Protein AF-A0A3D6ETY2-F1 (afdb_monomer)

Secondary structure (DSSP, 8-state):
---TTEEEEE--SHHHHHHHHHHHHTT-EEEEE-----------

Nearest PDB structures (foldseek):
  1m32-assembly3_E  TM=7.413E-01  e=6.754E-01  Salmonella enterica subsp. enterica serovar Typhimurium
  1b6r-assembly1_A-2  TM=6.641E-01  e=6.301E-01  Escherichia coli
  1b6s-assembly1_A  TM=6.696E-01  e=7.239E-01  Escherichia coli
  3ffr-assembly1_A-2  TM=7.479E-01  e=1.177E+00  Cytophaga hutchinsonii ATCC 33406
  8dp2-assembly1_A  TM=7.985E-01  e=2.525E+00  Pseudomonas aeruginosa PAO1

Foldseek 3Di:
DPPPQEAEQEADDPVSVVVQVVCVVVVGHYDYHYPPPCVVPDPD

Radius of gyration: 13.73 Å; Cα contacts (8 Å, |Δi|>4): 45; chains: 1; bounding box: 48×14×26 Å

pLDDT: mean 80.81, std 17.97, range [43.16, 97.06]

Structure (mmCIF, N/CA/C/O backbone):
data_AF-A0A3D6ETY2-F1
#
_entry.id   AF-A0A3D6ETY2-F1
#
loop_
_atom_site.group_PDB
_atom_site.id
_atom_site.type_symbol
_atom_site.label_atom_id
_atom_site.label_alt_id
_atom_site.label_comp_id
_atom_site.label_asym_id
_atom_site.label_entity_id
_atom_site.label_seq_id
_atom_site.pdbx_PDB_ins_code
_atom_site.Cartn_x
_atom_site.Cartn_y
_atom_site.Cartn_z
_atom_site.occupancy
_atom_site.B_iso_or_equiv
_atom_site.auth_seq_id
_atom_site.auth_comp_id
_atom_site.auth_asym_id
_atom_site.auth_atom_id
_atom_site.pdbx_PDB_model_num
ATOM 1 N N . MET A 1 1 ? -18.772 -9.338 -9.900 1.00 43.16 1 MET A N 1
ATOM 2 C CA . MET A 1 1 ? -18.703 -8.282 -8.865 1.00 43.16 1 MET A CA 1
ATOM 3 C C . MET A 1 1 ? -17.343 -7.608 -8.962 1.00 43.16 1 MET A C 1
ATOM 5 O O . MET A 1 1 ? -16.356 -8.174 -8.512 1.00 43.16 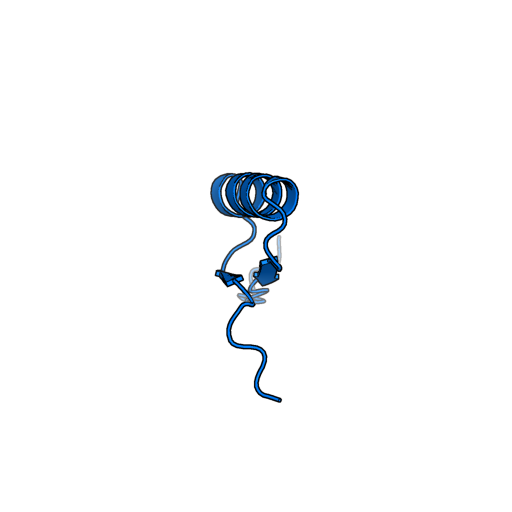1 MET A O 1
ATOM 9 N N . THR A 1 2 ? -17.262 -6.465 -9.640 1.00 51.22 2 THR A N 1
ATOM 10 C CA . THR A 1 2 ? -16.016 -5.700 -9.792 1.00 51.22 2 THR A CA 1
ATOM 11 C C . THR A 1 2 ? -15.686 -5.014 -8.472 1.00 51.22 2 THR A C 1
ATOM 13 O O . THR A 1 2 ? -16.408 -4.132 -8.015 1.00 51.22 2 THR A O 1
ATOM 16 N N . ASN A 1 3 ? -14.623 -5.479 -7.822 1.00 57.00 3 ASN A N 1
ATOM 17 C CA . ASN A 1 3 ? -14.164 -4.992 -6.529 1.00 57.00 3 ASN A CA 1
ATOM 18 C C . ASN A 1 3 ? -13.477 -3.622 -6.716 1.00 57.00 3 ASN A C 1
ATOM 20 O O . ASN A 1 3 ? -12.270 -3.548 -6.918 1.00 57.00 3 ASN A O 1
ATOM 24 N N . LEU A 1 4 ? -14.258 -2.534 -6.727 1.00 64.00 4 LEU A N 1
ATOM 25 C CA . LEU A 1 4 ? -13.766 -1.161 -6.941 1.00 64.00 4 LEU A CA 1
ATOM 26 C C . LEU A 1 4 ? -13.003 -0.563 -5.736 1.00 64.00 4 LEU A C 1
ATOM 28 O O . LEU A 1 4 ? -12.561 0.578 -5.810 1.00 64.00 4 LEU A O 1
ATOM 32 N N . ASN A 1 5 ? -12.831 -1.307 -4.638 1.00 80.25 5 ASN A N 1
ATOM 33 C CA . ASN A 1 5 ? -12.274 -0.790 -3.380 1.00 80.25 5 ASN A CA 1
ATOM 34 C C . ASN A 1 5 ? -10.829 -1.237 -3.100 1.00 80.25 5 ASN A C 1
ATOM 36 O O . ASN A 1 5 ? -10.360 -1.117 -1.966 1.00 80.25 5 ASN A O 1
ATOM 40 N N . ASN A 1 6 ? -10.123 -1.745 -4.110 1.00 89.62 6 ASN A N 1
ATOM 41 C CA . ASN A 1 6 ? -8.714 -2.096 -3.977 1.00 89.62 6 ASN A CA 1
ATOM 42 C C . ASN A 1 6 ? -7.828 -0.893 -4.314 1.00 89.62 6 ASN A C 1
ATOM 44 O O . ASN A 1 6 ? -7.879 -0.352 -5.418 1.00 89.62 6 ASN A O 1
ATOM 48 N N . ILE A 1 7 ? -6.989 -0.497 -3.361 1.00 93.00 7 ILE A N 1
ATOM 49 C CA . ILE A 1 7 ? -6.000 0.566 -3.521 1.00 93.00 7 ILE A CA 1
ATOM 50 C C . ILE A 1 7 ? -4.672 -0.076 -3.924 1.00 93.00 7 ILE A C 1
ATOM 52 O O . ILE A 1 7 ? -4.104 -0.870 -3.175 1.00 93.00 7 ILE A O 1
ATOM 56 N N . TYR A 1 8 ? -4.149 0.280 -5.093 1.00 93.12 8 TYR A N 1
ATOM 57 C CA . TYR A 1 8 ? -2.850 -0.201 -5.561 1.00 93.12 8 TYR A CA 1
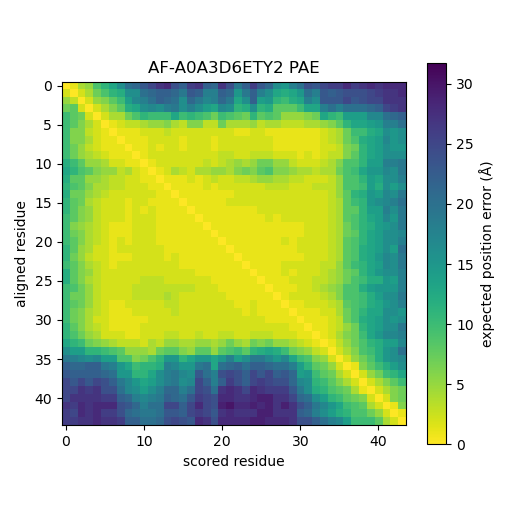ATOM 58 C C . TYR A 1 8 ? -1.796 0.888 -5.381 1.00 93.12 8 TYR A C 1
ATOM 60 O O . TYR A 1 8 ? -1.960 2.005 -5.866 1.00 93.12 8 TYR A O 1
ATOM 68 N N . ILE A 1 9 ? -0.708 0.564 -4.686 1.00 92.75 9 ILE A N 1
ATOM 69 C CA . ILE A 1 9 ? 0.433 1.465 -4.497 1.00 92.75 9 ILE A CA 1
ATOM 70 C C . ILE A 1 9 ? 1.583 0.945 -5.348 1.00 92.75 9 ILE A C 1
ATOM 72 O O . ILE A 1 9 ? 2.097 -0.141 -5.089 1.00 92.75 9 ILE A O 1
ATOM 76 N N . ILE A 1 10 ? 1.998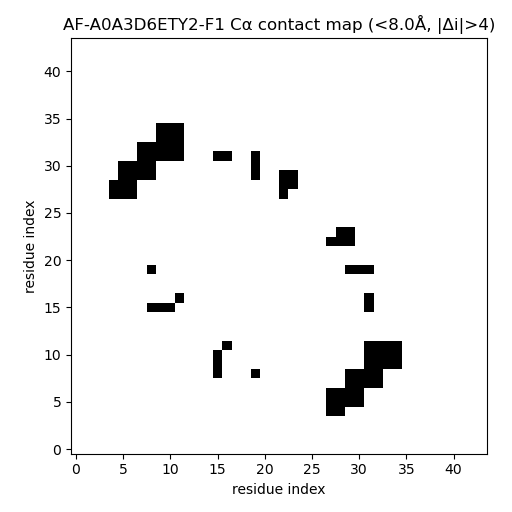 1.718 -6.348 1.00 91.44 10 ILE A N 1
ATOM 77 C CA . 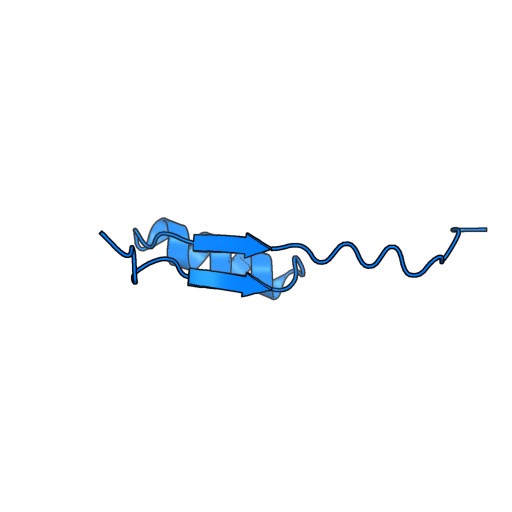ILE A 1 10 ? 3.133 1.370 -7.204 1.00 91.44 10 ILE A CA 1
ATOM 78 C C . ILE A 1 10 ? 4.422 1.913 -6.577 1.00 91.44 10 ILE A C 1
ATOM 80 O O . ILE A 1 10 ? 4.549 3.114 -6.347 1.00 91.44 10 ILE A O 1
ATOM 84 N N . GLY A 1 11 ? 5.382 1.026 -6.308 1.00 86.56 11 GLY A N 1
ATOM 85 C CA . GLY A 1 11 ? 6.684 1.363 -5.728 1.00 86.56 11 GLY A CA 1
ATOM 86 C C . GLY A 1 11 ? 6.797 1.036 -4.234 1.00 86.56 11 GLY A C 1
ATOM 87 O O . GLY A 1 11 ? 6.057 1.538 -3.393 1.00 86.56 11 GLY A O 1
ATOM 88 N N . ALA A 1 12 ? 7.790 0.212 -3.884 1.00 86.62 12 ALA A N 1
ATOM 89 C CA . ALA A 1 12 ? 8.034 -0.263 -2.517 1.00 86.62 12 ALA A CA 1
ATOM 90 C C . ALA A 1 12 ? 9.117 0.543 -1.771 1.00 86.62 12 ALA A C 1
ATOM 92 O O . ALA A 1 12 ? 9.918 -0.027 -1.024 1.00 86.62 12 ALA A O 1
ATOM 93 N N . GLY A 1 13 ? 9.164 1.859 -1.996 1.00 88.12 13 GLY A N 1
ATOM 94 C CA . GLY A 1 13 ? 10.019 2.777 -1.237 1.00 88.12 13 GLY A CA 1
ATOM 95 C C . GLY A 1 13 ? 9.520 2.985 0.198 1.00 88.12 13 GLY A C 1
ATOM 96 O O . GLY A 1 13 ? 8.462 2.479 0.578 1.00 88.12 13 GLY A O 1
ATOM 97 N N . ALA A 1 14 ? 10.259 3.759 0.997 1.00 93.06 14 ALA A N 1
ATOM 98 C CA . ALA A 1 14 ? 9.888 4.052 2.387 1.00 93.06 14 ALA A CA 1
ATOM 99 C C . ALA A 1 14 ? 8.465 4.636 2.503 1.00 93.06 14 ALA A C 1
ATOM 101 O O . ALA A 1 14 ? 7.666 4.174 3.316 1.00 93.06 14 ALA A O 1
ATOM 102 N N . ILE A 1 15 ? 8.124 5.578 1.618 1.00 93.25 15 ILE A N 1
ATOM 103 C CA . ILE A 1 15 ? 6.810 6.236 1.577 1.00 93.25 15 ILE A CA 1
ATOM 104 C C . ILE A 1 15 ? 5.708 5.249 1.175 1.00 93.25 15 ILE A C 1
ATOM 106 O O . ILE A 1 15 ? 4.684 5.165 1.847 1.00 93.25 15 ILE A O 1
ATOM 110 N N . GLY A 1 16 ? 5.930 4.456 0.120 1.00 93.38 16 GLY A N 1
ATOM 111 C CA . GLY A 1 16 ? 4.944 3.481 -0.359 1.00 93.38 16 GLY A CA 1
ATOM 112 C C . GLY A 1 16 ? 4.604 2.435 0.703 1.00 93.38 16 GLY A C 1
ATOM 113 O O . GLY A 1 16 ? 3.434 2.126 0.924 1.00 93.38 16 GLY A O 1
ATOM 114 N N . LYS A 1 17 ? 5.615 1.954 1.436 1.00 94.19 17 LYS A N 1
ATOM 115 C CA . LYS A 1 17 ? 5.421 1.032 2.563 1.00 94.19 17 LYS A CA 1
ATOM 116 C C . LYS A 1 17 ? 4.668 1.685 3.723 1.00 94.19 17 LYS A C 1
ATOM 118 O O . LYS A 1 17 ? 3.731 1.080 4.238 1.00 94.19 17 LYS A O 1
ATOM 123 N N . ALA A 1 18 ? 5.042 2.903 4.118 1.00 96.81 18 ALA A N 1
ATOM 124 C CA . ALA A 1 18 ? 4.363 3.621 5.198 1.00 96.81 18 ALA A CA 1
ATOM 125 C C . ALA A 1 18 ? 2.878 3.861 4.878 1.00 96.81 18 ALA A C 1
ATOM 127 O O . ALA A 1 18 ? 2.012 3.601 5.714 1.00 96.81 18 ALA A O 1
ATOM 128 N N . LEU A 1 19 ? 2.575 4.272 3.644 1.00 95.81 19 LEU A N 1
ATOM 129 C CA . LEU A 1 19 ? 1.207 4.477 3.177 1.00 95.81 19 LEU A CA 1
ATOM 130 C C . LEU A 1 19 ? 0.411 3.166 3.131 1.00 95.81 19 LEU A C 1
ATOM 132 O O . LEU A 1 19 ? -0.738 3.133 3.569 1.00 95.81 19 LEU A O 1
ATOM 136 N N . ALA A 1 20 ? 1.022 2.079 2.650 1.00 95.50 20 ALA A N 1
ATOM 137 C CA . ALA A 1 20 ? 0.385 0.765 2.634 1.00 95.50 20 ALA A CA 1
ATOM 138 C C . ALA A 1 20 ? 0.007 0.314 4.052 1.00 95.50 20 ALA A C 1
ATOM 140 O O . ALA A 1 20 ? -1.124 -0.104 4.288 1.00 95.50 20 ALA A O 1
ATOM 141 N N . VAL A 1 21 ? 0.919 0.464 5.018 1.00 95.81 21 VAL A N 1
ATOM 142 C CA . VAL A 1 21 ? 0.648 0.135 6.426 1.00 95.81 21 VAL A CA 1
ATOM 143 C C . VAL A 1 21 ? -0.467 1.014 6.992 1.00 95.81 21 VAL A C 1
ATOM 145 O O . VAL A 1 21 ? -1.376 0.499 7.639 1.00 95.81 21 VAL A O 1
ATOM 148 N N . PHE A 1 22 ? -0.433 2.322 6.737 1.00 96.81 22 PHE A N 1
ATOM 149 C CA . PHE A 1 22 ? -1.469 3.247 7.201 1.00 96.81 22 PHE A CA 1
ATOM 150 C C . PHE A 1 22 ? -2.862 2.866 6.676 1.00 96.81 22 PHE A C 1
ATOM 152 O O . PHE A 1 22 ? -3.803 2.724 7.457 1.00 96.81 22 PHE A O 1
ATOM 159 N N . LEU A 1 23 ? -2.988 2.636 5.367 1.00 95.31 23 LEU A N 1
ATOM 160 C CA . LEU A 1 23 ? -4.261 2.289 4.732 1.00 95.31 23 LEU A CA 1
ATOM 161 C C . LEU A 1 23 ? -4.768 0.910 5.156 1.00 95.31 23 LEU A C 1
ATOM 163 O O . LEU A 1 23 ? -5.965 0.743 5.393 1.00 95.31 23 LEU A O 1
ATOM 167 N N . ASN A 1 24 ? -3.865 -0.057 5.308 1.00 95.56 24 ASN A N 1
ATOM 168 C CA . ASN A 1 24 ? -4.212 -1.378 5.815 1.00 95.56 24 ASN A CA 1
ATOM 169 C C . ASN A 1 24 ? -4.765 -1.300 7.250 1.00 95.56 24 ASN A C 1
ATOM 171 O O . ASN A 1 24 ? -5.806 -1.888 7.538 1.00 95.56 24 ASN A O 1
ATOM 175 N N . ARG A 1 25 ? -4.150 -0.489 8.125 1.00 97.06 25 ARG A N 1
ATOM 176 C CA . ARG A 1 25 ? -4.644 -0.245 9.495 1.00 97.06 25 ARG A CA 1
ATOM 177 C C . ARG A 1 25 ? -5.987 0.488 9.531 1.00 97.06 25 ARG A C 1
ATOM 179 O O . ARG A 1 25 ? -6.739 0.309 10.481 1.00 97.06 25 ARG A O 1
ATOM 186 N N . ALA A 1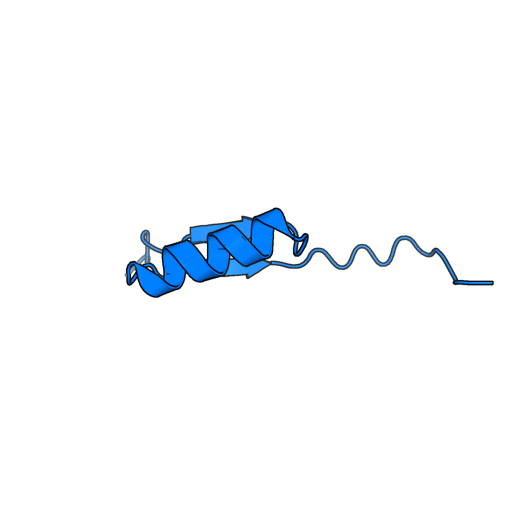 26 ? -6.311 1.262 8.497 1.00 95.81 26 ALA A N 1
ATOM 187 C CA . ALA A 1 26 ? -7.620 1.892 8.314 1.00 95.81 26 ALA A CA 1
ATOM 188 C C . ALA A 1 26 ? -8.685 0.948 7.706 1.00 95.81 26 ALA A C 1
ATOM 190 O O . ALA A 1 26 ? -9.761 1.405 7.316 1.00 95.81 26 ALA A O 1
ATOM 191 N N . GLY A 1 27 ? -8.393 -0.353 7.576 1.00 95.12 27 GLY A N 1
ATOM 192 C CA . GLY A 1 27 ? -9.322 -1.354 7.043 1.00 95.12 27 GLY A CA 1
ATOM 193 C C . GLY A 1 27 ? -9.510 -1.289 5.526 1.00 95.12 27 GLY A C 1
ATOM 194 O O . GLY A 1 27 ? -10.492 -1.818 5.003 1.00 95.12 27 GLY A O 1
ATOM 195 N N . LYS A 1 28 ? -8.608 -0.621 4.798 1.00 94.00 28 LYS A N 1
ATOM 196 C CA . LYS A 1 28 ? -8.657 -0.569 3.333 1.00 94.00 28 LYS A CA 1
ATOM 197 C C . LYS A 1 28 ? -7.942 -1.774 2.732 1.00 94.00 28 LYS A C 1
ATOM 199 O O . LYS A 1 28 ? -6.886 -2.192 3.208 1.00 94.00 28 LYS A O 1
ATOM 204 N N . ASN A 1 29 ? -8.501 -2.304 1.647 1.00 94.00 29 ASN A N 1
ATOM 205 C CA . ASN A 1 29 ? -7.839 -3.329 0.855 1.00 94.00 29 ASN A CA 1
ATOM 206 C C . ASN A 1 29 ? -6.739 -2.657 0.024 1.00 94.00 29 ASN A C 1
ATOM 208 O O . ASN A 1 29 ? -7.036 -1.912 -0.907 1.00 94.00 29 ASN A O 1
ATOM 212 N N . VAL A 1 30 ? -5.479 -2.854 0.414 1.00 94.06 30 VAL A N 1
ATOM 213 C CA . VAL A 1 30 ? -4.326 -2.233 -0.243 1.00 94.06 30 VAL A CA 1
ATOM 214 C C . VAL A 1 30 ? -3.368 -3.301 -0.754 1.00 94.06 30 VAL A C 1
ATOM 216 O O . VAL A 1 30 ? -3.067 -4.263 -0.049 1.00 94.06 30 VAL A O 1
ATOM 219 N N . THR A 1 31 ? -2.865 -3.118 -1.969 1.00 93.62 31 THR A N 1
ATOM 220 C CA . THR A 1 31 ? -1.836 -3.969 -2.573 1.00 93.62 31 THR A CA 1
ATOM 221 C C . THR A 1 31 ? -0.642 -3.107 -2.962 1.00 93.62 31 THR A C 1
ATOM 223 O O . THR A 1 31 ? -0.760 -2.189 -3.773 1.00 93.62 31 THR A O 1
ATOM 226 N N . LEU A 1 32 ? 0.524 -3.398 -2.383 1.00 91.94 32 LEU A N 1
ATOM 227 C CA . LEU A 1 32 ? 1.783 -2.767 -2.770 1.00 91.94 32 LEU A CA 1
ATOM 228 C C . LEU A 1 32 ? 2.372 -3.533 -3.960 1.00 91.94 32 LEU A C 1
ATOM 230 O O . LEU A 1 32 ? 2.764 -4.691 -3.830 1.00 91.94 32 LEU A O 1
ATOM 234 N N . VAL A 1 33 ? 2.460 -2.882 -5.111 1.00 90.50 33 VAL A N 1
ATOM 235 C CA . VAL A 1 33 ? 3.0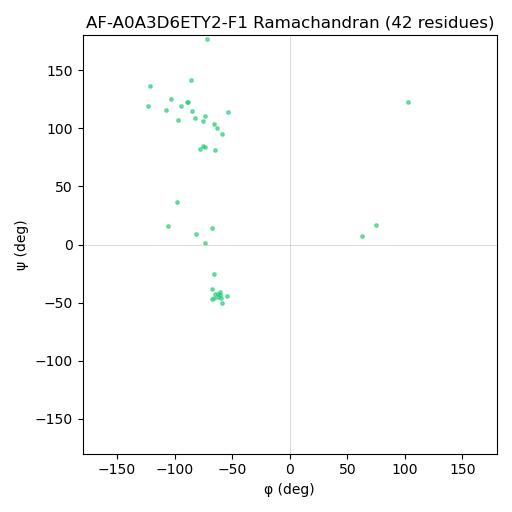62 -3.434 -6.323 1.00 90.50 33 VAL A CA 1
ATOM 236 C C . VAL A 1 33 ? 4.494 -2.926 -6.410 1.00 90.50 33 VAL A C 1
AT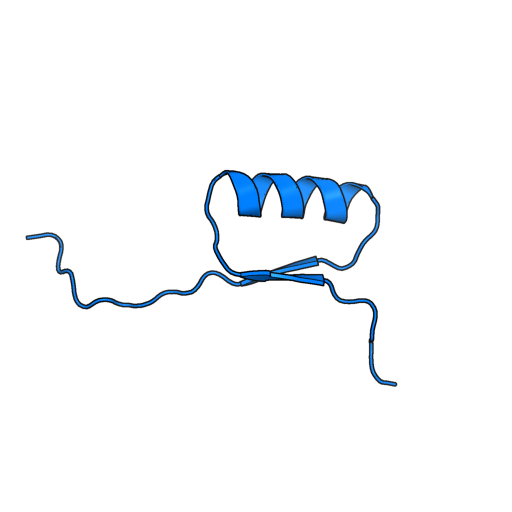OM 238 O O . VAL A 1 33 ? 4.755 -1.755 -6.695 1.00 90.50 33 VAL A O 1
ATOM 241 N N . ARG A 1 34 ? 5.456 -3.812 -6.149 1.00 83.25 34 ARG A N 1
ATOM 242 C CA . ARG A 1 34 ? 6.864 -3.514 -6.400 1.00 83.25 34 ARG A CA 1
ATOM 243 C C . ARG A 1 34 ? 7.139 -3.760 -7.877 1.00 83.25 34 ARG A C 1
ATOM 245 O O . ARG A 1 34 ? 7.181 -4.906 -8.305 1.00 83.25 34 ARG A O 1
ATOM 252 N N . GLY A 1 35 ? 7.353 -2.690 -8.636 1.00 72.00 35 GLY A N 1
ATOM 253 C CA . GLY A 1 35 ? 7.985 -2.814 -9.941 1.00 72.00 35 GLY A CA 1
ATOM 254 C C . GLY A 1 35 ? 9.402 -3.335 -9.734 1.00 72.00 35 GLY A C 1
ATOM 255 O O . GLY A 1 35 ? 10.278 -2.580 -9.323 1.00 72.00 35 GLY A O 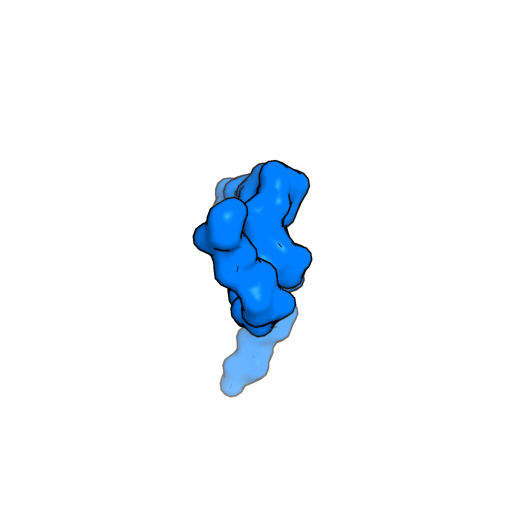1
ATOM 256 N N . SER A 1 36 ? 9.632 -4.628 -9.945 1.00 64.38 36 SER A N 1
ATOM 257 C CA . SER A 1 36 ? 10.962 -5.096 -10.309 1.00 64.38 36 SER A CA 1
ATOM 258 C C .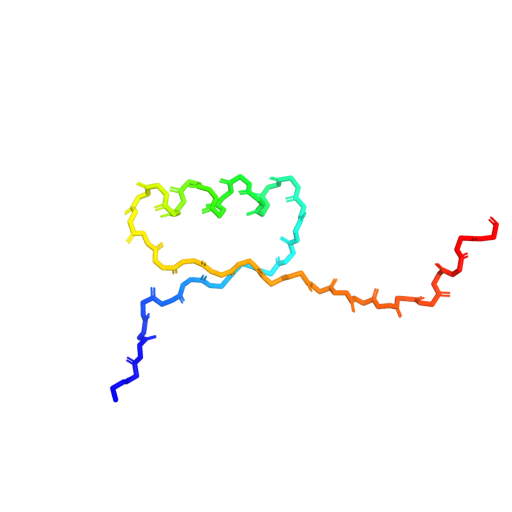 SER A 1 36 ? 11.129 -4.774 -11.787 1.00 64.38 36 SER A C 1
ATOM 260 O O . SER A 1 36 ? 10.896 -5.625 -12.643 1.00 64.38 36 SER A O 1
ATOM 262 N N . VAL A 1 37 ? 11.496 -3.534 -12.105 1.00 58.59 37 VAL A N 1
ATOM 263 C CA . VAL A 1 37 ? 12.313 -3.364 -13.301 1.00 58.59 37 VAL A CA 1
ATOM 264 C C . VAL A 1 37 ? 13.619 -4.062 -12.956 1.00 58.59 37 VAL A C 1
ATOM 266 O O . VAL A 1 37 ? 14.390 -3.612 -12.111 1.00 58.59 37 VAL A O 1
ATOM 269 N N . ASN A 1 38 ? 13.809 -5.255 -13.512 1.00 54.91 38 ASN A N 1
ATOM 270 C CA . ASN A 1 38 ? 15.150 -5.770 -13.692 1.00 54.91 38 ASN A CA 1
ATOM 271 C C . ASN A 1 38 ? 15.809 -4.816 -14.695 1.00 54.91 38 ASN A C 1
ATOM 273 O O . ASN A 1 38 ? 15.808 -5.097 -15.888 1.00 54.91 38 ASN A O 1
ATOM 277 N N . ASP A 1 39 ? 16.297 -3.663 -14.231 1.00 55.12 39 ASP A N 1
ATOM 278 C CA . ASP A 1 39 ? 16.960 -2.649 -15.066 1.00 55.12 39 ASP A CA 1
ATOM 279 C C . ASP A 1 39 ? 18.315 -3.146 -15.611 1.00 55.12 39 ASP A C 1
ATOM 281 O O . ASP A 1 39 ? 19.140 -2.359 -16.060 1.00 55.12 39 ASP A O 1
ATOM 285 N N . GLY A 1 40 ? 18.600 -4.453 -15.536 1.00 52.66 40 GLY A N 1
ATOM 286 C CA . GLY A 1 40 ? 19.840 -5.049 -16.025 1.00 52.66 40 GLY A CA 1
ATOM 287 C C . GLY A 1 40 ? 21.094 -4.552 -15.305 1.00 52.66 40 GLY A C 1
ATOM 288 O O . GLY A 1 40 ? 22.194 -4.905 -15.718 1.00 52.66 40 GLY A O 1
ATOM 289 N N . SER A 1 41 ? 20.957 -3.761 -14.234 1.00 56.38 41 SER A N 1
ATOM 290 C CA . SER A 1 41 ? 22.085 -3.326 -13.420 1.00 56.38 41 SER A CA 1
ATOM 291 C C . SER A 1 41 ? 22.566 -4.509 -12.588 1.00 56.38 41 SER A C 1
ATOM 293 O O . SER A 1 41 ? 22.150 -4.729 -11.448 1.00 56.38 41 SER A O 1
ATOM 295 N N . ALA A 1 42 ? 23.409 -5.324 -13.220 1.00 52.44 42 ALA A N 1
ATOM 296 C CA . ALA A 1 42 ? 24.312 -6.213 -12.529 1.00 52.44 42 ALA A CA 1
ATOM 297 C C . ALA A 1 42 ? 25.098 -5.351 -11.541 1.00 52.44 42 ALA A C 1
ATOM 299 O O . ALA A 1 42 ? 25.851 -4.465 -11.942 1.00 52.44 42 ALA A O 1
ATOM 300 N N . SER A 1 43 ? 24.895 -5.592 -10.248 1.00 52.47 43 SER A N 1
ATOM 301 C CA . SER A 1 43 ? 25.861 -5.181 -9.238 1.00 52.47 43 SER A CA 1
ATOM 302 C C . SER A 1 43 ? 27.175 -5.882 -9.596 1.00 52.47 43 SER A C 1
ATOM 304 O O . SER A 1 43 ? 27.324 -7.074 -9.335 1.00 52.47 43 SER A O 1
ATOM 306 N N . THR A 1 44 ? 28.036 -5.170 -10.322 1.00 44.94 44 THR A N 1
ATOM 307 C CA . THR A 1 44 ? 29.435 -5.534 -10.568 1.00 44.94 44 THR A CA 1
ATOM 308 C C . THR A 1 44 ? 30.269 -5.000 -9.419 1.00 44.94 44 THR A C 1
ATOM 310 O O . THR A 1 44 ? 29.949 -3.881 -8.952 1.00 44.94 44 THR A O 1
#

Sequence (44 aa):
MTNLNNIYIIGAGAIGKALAVFLNRAGKNVTLVRGSVNDGSAST

Solvent-accessible surface area (backbone atoms only — not comparable to full-atom values): 2906 Å² total; per-residue (Å²): 134,86,76,85,68,64,46,76,41,79,39,76,47,75,65,44,48,52,50,46,52,55,41,42,76,70,72,43,52,63,46,81,42,63,76,76,72,80,78,74,75,70,88,122

Mean predicted aligned error: 8.66 Å